Protein AF-A0A8S3CXE7-F1 (afdb_monomer_lite)

Secondary structure (DSSP, 8-state):
-HHHHTT----EEEEEETTGGGSHHHHHHHHHHHHHHHHHHTS-EEEEEE-GGGS-HHHHHHHT-

Foldseek 3Di:
DVCVVVVDQDEAEQEDELVLVLDPVSVVVSVVVVVVVCVVVVHHYDYDHPPLVVDDPVSVVSNVD

Organism: NCBI:txid392030

InterPro domains:
  IPR004130 GPN-loop GTPase [PF03029] (1-63)
  IPR004130 GPN-loop GTPase [PTHR21231] (1-58)
  IPR027417 P-loop containing nucleoside triphosphate hydrolase [G3DSA:3.40.50.300] (1-65)

Radius of gyration: 15.26 Å; chains: 1; bounding box: 40×17×35 Å

pLDDT: mean 92.37, std 4.76, range [67.5, 96.5]

Sequence (65 aa):
EQLQNWNFRVCGVFLVDAQFCVEQSKFLSGMLTALSSMIQLETPFIHVLSKVDVLSKRDKKRLKK

Structure (mmCIF, N/CA/C/O backbone):
data_AF-A0A8S3CXE7-F1
#
_entry.id   AF-A0A8S3CXE7-F1
#
loop_
_atom_site.group_PDB
_atom_site.id
_atom_site.type_symbol
_atom_site.label_atom_id
_atom_site.label_alt_id
_atom_site.label_comp_id
_atom_site.label_asym_id
_atom_site.label_entity_id
_atom_site.label_seq_id
_atom_site.pdbx_PDB_ins_code
_atom_site.Cartn_x
_atom_site.Cartn_y
_atom_site.Cartn_z
_atom_site.occupancy
_atom_site.B_iso_or_equiv
_atom_site.auth_seq_id
_atom_site.auth_comp_id
_atom_site.auth_asym_id
_atom_site.auth_atom_id
_atom_site.pdbx_PDB_model_num
ATOM 1 N N . GLU A 1 1 ? -20.794 0.315 15.096 1.00 72.62 1 GLU A N 1
ATOM 2 C CA . GLU A 1 1 ? -21.758 -0.706 15.568 1.00 72.62 1 GLU A CA 1
ATOM 3 C C . GLU A 1 1 ? -22.751 -1.167 14.499 1.00 72.62 1 GLU A C 1
ATOM 5 O O . GLU A 1 1 ? -22.772 -2.355 14.224 1.00 72.62 1 GLU A O 1
ATOM 10 N N . GLN A 1 2 ? -23.512 -0.292 13.817 1.00 91.44 2 GLN A N 1
ATOM 11 C CA . GLN A 1 2 ? -24.492 -0.744 12.800 1.00 91.44 2 GLN A CA 1
ATOM 12 C C . GLN A 1 2 ? -23.900 -1.651 11.703 1.00 91.44 2 GLN A C 1
ATOM 14 O O . GLN A 1 2 ? -24.473 -2.693 11.403 1.00 91.44 2 GLN A O 1
ATOM 19 N N . LEU A 1 3 ? -22.723 -1.314 11.159 1.00 90.75 3 LEU A N 1
ATOM 20 C CA . LEU A 1 3 ? -22.044 -2.172 10.178 1.00 90.75 3 LEU A CA 1
ATOM 21 C C . LEU A 1 3 ? -21.679 -3.552 10.745 1.00 90.75 3 LEU A C 1
ATOM 23 O O . LEU A 1 3 ? -21.808 -4.548 10.040 1.00 90.75 3 LEU A O 1
ATOM 27 N N . GLN A 1 4 ? -21.262 -3.625 12.012 1.00 88.88 4 GLN A N 1
ATOM 28 C CA . GLN A 1 4 ? -20.952 -4.899 12.668 1.00 88.88 4 GLN A CA 1
ATOM 29 C C . GLN A 1 4 ? -22.221 -5.734 12.870 1.00 88.88 4 GLN A C 1
ATOM 31 O O . GLN A 1 4 ? -22.194 -6.935 12.624 1.00 88.88 4 GLN A O 1
ATOM 36 N N . ASN A 1 5 ? -23.347 -5.098 13.211 1.00 94.94 5 ASN A N 1
ATOM 37 C CA . ASN A 1 5 ? -24.645 -5.773 13.334 1.00 94.94 5 ASN A CA 1
ATOM 38 C C . ASN A 1 5 ? -25.132 -6.356 12.000 1.00 94.94 5 ASN A C 1
ATOM 40 O O . ASN A 1 5 ? -25.850 -7.352 11.980 1.00 94.94 5 ASN A O 1
ATOM 44 N N . TRP A 1 6 ? -24.726 -5.759 10.880 1.00 96.12 6 TRP A N 1
ATOM 45 C CA . TRP A 1 6 ? -24.980 -6.272 9.532 1.00 96.12 6 TRP A CA 1
ATOM 46 C C . TRP A 1 6 ? -23.908 -7.259 9.043 1.00 96.12 6 TRP A C 1
ATOM 48 O O . TRP A 1 6 ? -23.893 -7.608 7.865 1.00 96.12 6 TRP A O 1
ATOM 58 N N . ASN A 1 7 ? -23.016 -7.724 9.926 1.00 94.44 7 ASN A N 1
ATOM 59 C CA . ASN A 1 7 ? -21.893 -8.613 9.609 1.00 94.44 7 ASN A CA 1
ATOM 60 C C . ASN A 1 7 ? -20.900 -8.052 8.569 1.00 94.44 7 ASN A C 1
ATOM 62 O O . ASN A 1 7 ? -20.177 -8.811 7.917 1.00 94.44 7 ASN A O 1
ATOM 66 N N . PHE A 1 8 ? -20.794 -6.727 8.429 1.00 95.19 8 PHE A N 1
ATOM 67 C CA . PHE A 1 8 ? -19.736 -6.124 7.621 1.00 95.19 8 PHE A CA 1
ATOM 68 C C . PHE A 1 8 ? -18.415 -6.070 8.389 1.00 95.19 8 PHE A C 1
ATOM 70 O O . PHE A 1 8 ? -18.334 -5.575 9.514 1.00 95.19 8 PHE A O 1
ATOM 77 N N . ARG A 1 9 ? -17.344 -6.523 7.730 1.00 91.25 9 ARG A N 1
ATOM 78 C CA . ARG A 1 9 ? -15.962 -6.333 8.181 1.00 91.25 9 ARG A CA 1
ATOM 79 C C . ARG A 1 9 ? -15.355 -5.168 7.411 1.00 91.25 9 ARG A C 1
ATOM 81 O O . ARG A 1 9 ? -15.139 -5.277 6.207 1.00 91.25 9 ARG A O 1
ATOM 88 N N . VAL A 1 10 ? -15.116 -4.058 8.100 1.00 91.62 10 VAL A N 1
ATOM 89 C CA . VAL A 1 10 ? -14.545 -2.844 7.501 1.00 91.62 10 VAL A CA 1
ATOM 90 C C . VAL A 1 10 ? -13.042 -3.026 7.294 1.00 91.62 10 VAL A C 1
ATOM 92 O O . VAL A 1 10 ? -12.354 -3.567 8.158 1.00 91.62 10 VAL A O 1
ATOM 95 N N . CYS A 1 11 ? -12.541 -2.584 6.143 1.00 93.69 11 CYS A N 1
ATOM 96 C CA . CYS A 1 11 ? -11.129 -2.612 5.779 1.00 93.69 11 CYS A CA 1
ATOM 97 C C . CYS A 1 11 ? -10.815 -1.394 4.901 1.00 93.69 11 CYS A C 1
ATOM 99 O O . CYS A 1 11 ? -11.614 -1.035 4.033 1.00 93.69 11 CYS A O 1
ATOM 101 N N . GLY A 1 12 ? -9.672 -0.756 5.139 1.00 94.88 12 GLY A N 1
ATOM 102 C CA . GLY A 1 12 ? -9.148 0.317 4.303 1.00 94.88 12 GLY A CA 1
ATOM 103 C C . GLY A 1 12 ? -8.423 -0.236 3.076 1.00 94.88 12 GLY A C 1
ATOM 104 O O . GLY A 1 12 ? -7.770 -1.276 3.133 1.00 94.88 12 GLY A O 1
ATOM 105 N N . VAL A 1 13 ? -8.493 0.470 1.949 1.00 95.88 13 VAL A N 1
ATOM 106 C CA . VAL A 1 13 ? -7.683 0.149 0.766 1.00 95.88 13 VAL A CA 1
ATOM 107 C C . VAL A 1 13 ? -6.783 1.334 0.462 1.00 95.88 13 VAL A C 1
ATOM 109 O O . VAL A 1 13 ? -7.267 2.416 0.135 1.00 95.88 13 VAL A O 1
ATOM 112 N N . PHE A 1 14 ? -5.472 1.127 0.563 1.00 95.38 14 PHE A N 1
ATOM 113 C CA . PHE A 1 14 ? -4.479 2.144 0.239 1.00 95.38 14 PHE A CA 1
ATOM 114 C C . PHE A 1 14 ? -3.962 1.914 -1.181 1.00 95.38 14 PHE A C 1
ATOM 116 O O . PHE A 1 14 ? -3.221 0.964 -1.446 1.00 95.38 14 PHE A O 1
ATOM 123 N N . LEU A 1 15 ? -4.393 2.769 -2.107 1.00 95.06 15 LEU A N 1
ATOM 124 C CA . LEU A 1 15 ? -4.000 2.715 -3.512 1.00 95.06 15 LEU A CA 1
ATOM 125 C C . LEU A 1 15 ? -2.727 3.531 -3.735 1.00 95.06 15 LEU A C 1
ATOM 127 O O . LEU A 1 15 ? -2.715 4.745 -3.545 1.00 95.06 15 LEU A O 1
ATOM 131 N N . VAL A 1 16 ? -1.672 2.862 -4.192 1.00 93.12 16 VAL A N 1
ATOM 132 C CA . VAL A 1 16 ? -0.403 3.492 -4.571 1.00 93.12 16 VAL A CA 1
ATOM 133 C C . VAL A 1 16 ? -0.251 3.416 -6.081 1.00 93.12 16 VAL A C 1
ATOM 135 O O . VAL A 1 16 ? -0.461 2.364 -6.678 1.00 93.12 16 VAL A O 1
ATOM 138 N N . ASP A 1 17 ? 0.106 4.516 -6.732 1.00 93.00 17 ASP A N 1
ATOM 139 C CA . ASP A 1 17 ? 0.470 4.497 -8.150 1.00 93.00 17 ASP A CA 1
ATOM 140 C C . ASP A 1 17 ? 1.840 3.823 -8.322 1.00 93.00 17 ASP A C 1
ATOM 142 O O . ASP A 1 17 ? 2.814 4.197 -7.662 1.00 93.00 17 ASP A O 1
ATOM 146 N N . ALA A 1 18 ? 1.928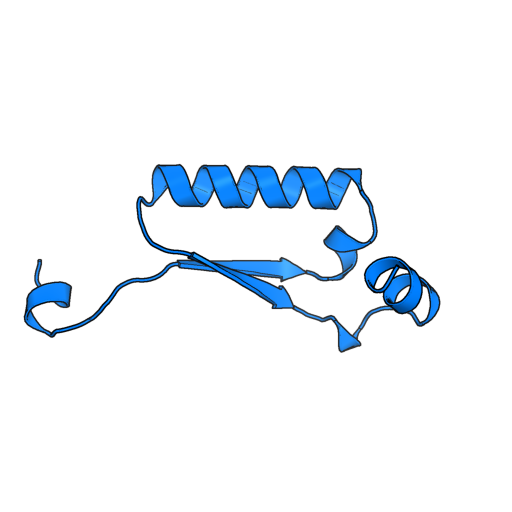 2.821 -9.200 1.00 93.31 18 ALA A N 1
ATOM 147 C CA . ALA A 1 18 ? 3.123 2.004 -9.377 1.00 93.31 18 ALA A CA 1
ATOM 148 C C . ALA A 1 18 ? 4.384 2.808 -9.706 1.00 93.31 18 ALA A C 1
ATOM 150 O O . ALA A 1 18 ? 5.489 2.365 -9.381 1.00 93.31 18 ALA A O 1
ATOM 151 N N . GLN A 1 19 ? 4.242 3.996 -10.295 1.00 90.75 19 GLN A N 1
ATOM 152 C CA . GLN A 1 19 ? 5.371 4.872 -10.595 1.00 90.75 19 GLN A CA 1
ATOM 153 C C . GLN A 1 19 ? 6.074 5.397 -9.328 1.00 90.75 19 GLN A C 1
ATOM 155 O O . GLN A 1 19 ? 7.283 5.634 -9.357 1.00 90.75 19 GLN A O 1
ATOM 160 N N . PHE A 1 20 ? 5.365 5.519 -8.200 1.00 89.38 20 PHE A N 1
ATOM 161 C CA . PHE A 1 20 ? 5.949 5.949 -6.922 1.00 89.38 20 PHE A CA 1
ATOM 162 C C . PHE A 1 20 ? 6.848 4.878 -6.308 1.00 89.38 20 PHE A C 1
ATOM 164 O O . PHE A 1 20 ? 7.824 5.210 -5.643 1.00 89.38 20 PHE A O 1
ATOM 171 N N . CYS A 1 21 ? 6.572 3.602 -6.578 1.00 90.56 21 CYS A N 1
ATOM 172 C CA . CYS A 1 21 ? 7.365 2.489 -6.059 1.00 90.56 21 CYS A CA 1
ATOM 173 C C . CYS A 1 21 ? 8.693 2.287 -6.808 1.00 90.56 21 CYS A C 1
ATOM 175 O O . CYS A 1 21 ? 9.551 1.531 -6.362 1.00 90.56 21 CYS A O 1
ATOM 177 N N . VAL A 1 22 ? 8.888 2.961 -7.944 1.00 90.88 22 VAL A N 1
ATOM 178 C CA . VAL A 1 22 ? 10.125 2.8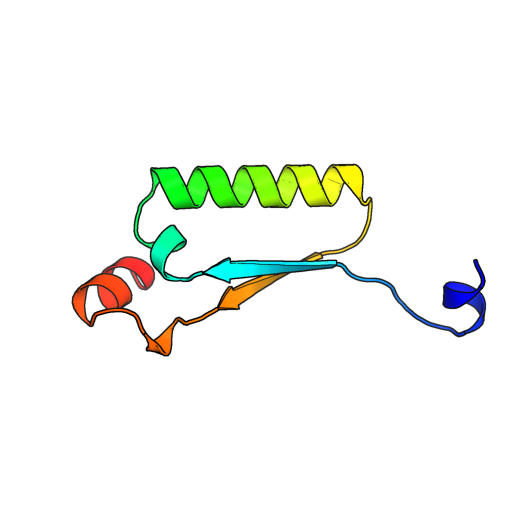85 -8.737 1.00 90.88 22 VAL A CA 1
ATOM 179 C C . VAL A 1 22 ? 11.250 3.714 -8.106 1.00 90.88 22 VAL A C 1
ATOM 181 O O . VAL A 1 22 ? 12.432 3.377 -8.235 1.00 90.88 22 VAL A O 1
ATOM 184 N N . GLU A 1 23 ? 10.899 4.815 -7.442 1.00 90.31 23 GLU A N 1
ATOM 185 C CA . GLU A 1 23 ? 11.833 5.733 -6.794 1.00 90.31 23 GLU A CA 1
ATOM 186 C C . GLU A 1 23 ? 11.811 5.518 -5.277 1.00 90.31 23 GLU A C 1
ATOM 188 O O . GLU A 1 23 ? 10.769 5.623 -4.641 1.00 90.31 23 GLU A O 1
ATOM 193 N N . GLN A 1 24 ? 12.969 5.224 -4.682 1.00 89.75 24 GLN A N 1
ATOM 194 C CA . GLN A 1 24 ? 13.064 4.778 -3.285 1.00 89.75 24 GLN A CA 1
ATOM 195 C C . GLN A 1 24 ? 12.535 5.811 -2.277 1.00 89.75 24 GLN A C 1
ATOM 197 O O . GLN A 1 24 ? 11.857 5.445 -1.321 1.00 89.75 24 GLN A O 1
ATOM 202 N N . SER A 1 25 ? 12.808 7.098 -2.503 1.00 92.69 25 SER A N 1
ATOM 203 C CA . SER A 1 25 ? 12.331 8.208 -1.665 1.00 92.69 25 SER A CA 1
ATOM 204 C C . SER A 1 25 ? 10.801 8.301 -1.661 1.00 92.69 25 SER A C 1
ATOM 206 O O . SER A 1 25 ? 10.179 8.390 -0.602 1.00 92.69 25 SER A O 1
ATOM 208 N N . LYS A 1 26 ? 10.187 8.220 -2.845 1.00 91.88 26 LYS A N 1
ATOM 209 C CA . LYS A 1 26 ? 8.730 8.245 -3.030 1.00 91.88 26 LYS A CA 1
ATOM 210 C C . LYS A 1 26 ? 8.064 6.998 -2.468 1.00 91.88 26 LYS A C 1
ATOM 212 O O . LYS A 1 26 ? 7.018 7.115 -1.836 1.00 91.88 26 LYS A O 1
ATOM 217 N N . PHE A 1 27 ? 8.686 5.834 -2.642 1.00 91.12 27 PHE A N 1
ATOM 218 C CA . PHE A 1 27 ? 8.219 4.590 -2.044 1.00 91.12 27 PHE A CA 1
ATOM 219 C C . PHE A 1 27 ? 8.180 4.690 -0.517 1.00 91.12 27 PHE A C 1
ATOM 221 O O . PHE A 1 27 ? 7.141 4.428 0.088 1.00 91.12 27 PHE A O 1
ATOM 228 N N . LEU A 1 28 ? 9.279 5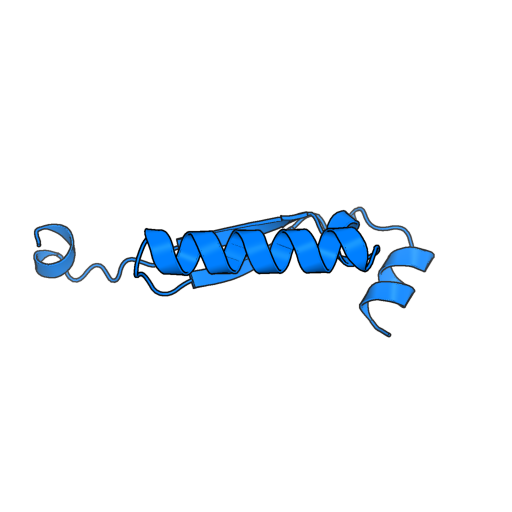.132 0.103 1.00 93.31 28 LEU A N 1
ATOM 229 C CA . LEU A 1 28 ? 9.356 5.283 1.554 1.00 93.31 28 LEU A CA 1
ATOM 230 C C . LEU A 1 28 ? 8.322 6.290 2.068 1.00 93.31 28 LEU A C 1
ATOM 232 O O . LEU A 1 28 ? 7.609 5.999 3.026 1.00 93.31 28 LEU A O 1
ATOM 236 N N . SER A 1 29 ? 8.195 7.440 1.403 1.00 94.31 29 SER A N 1
ATOM 237 C CA . SER A 1 29 ? 7.173 8.433 1.743 1.00 94.31 29 SER A CA 1
ATOM 238 C C . SER A 1 29 ? 5.764 7.841 1.660 1.00 94.31 29 SER A C 1
ATOM 240 O O . SER A 1 29 ? 4.996 8.006 2.603 1.00 94.31 29 SER A O 1
ATOM 242 N N . GLY A 1 30 ? 5.438 7.107 0.592 1.00 93.19 30 GLY A N 1
ATOM 243 C CA . GLY A 1 30 ? 4.133 6.463 0.431 1.00 93.19 30 GLY A CA 1
ATOM 244 C C . GLY A 1 30 ? 3.842 5.416 1.509 1.00 93.19 30 GLY A C 1
ATOM 245 O O . GLY A 1 30 ? 2.729 5.369 2.027 1.00 93.19 30 GLY A O 1
ATOM 246 N N . MET A 1 31 ? 4.846 4.628 1.904 1.00 92.81 31 MET A N 1
ATOM 247 C CA . MET A 1 31 ? 4.717 3.647 2.988 1.00 92.81 31 MET A CA 1
ATOM 248 C C . MET A 1 31 ? 4.473 4.308 4.347 1.00 92.81 31 MET A C 1
ATOM 250 O O . MET A 1 31 ? 3.624 3.841 5.105 1.00 92.81 31 MET A O 1
ATOM 254 N N . LEU A 1 32 ? 5.171 5.407 4.648 1.00 95.56 32 LEU A N 1
ATOM 255 C CA . LEU A 1 32 ? 4.957 6.169 5.882 1.00 95.56 32 LEU A CA 1
ATOM 256 C C . LEU A 1 32 ? 3.571 6.822 5.907 1.00 95.56 32 LEU A C 1
ATOM 258 O O . LEU A 1 32 ? 2.905 6.805 6.941 1.00 95.56 32 LEU A O 1
ATOM 262 N N . THR A 1 33 ? 3.098 7.344 4.773 1.00 94.81 33 THR A N 1
ATOM 263 C CA . THR A 1 33 ? 1.730 7.868 4.650 1.00 94.81 33 THR A CA 1
ATOM 264 C C . THR A 1 33 ? 0.690 6.768 4.855 1.00 94.81 33 THR A C 1
ATOM 266 O O . THR A 1 33 ? -0.280 6.978 5.586 1.00 94.81 33 THR A O 1
ATOM 269 N N . ALA A 1 34 ? 0.896 5.587 4.268 1.00 94.75 34 ALA A N 1
ATOM 270 C CA . ALA A 1 34 ? -0.001 4.451 4.449 1.00 94.75 34 ALA A CA 1
ATOM 271 C C . ALA A 1 34 ? -0.057 4.003 5.915 1.00 94.75 34 ALA A C 1
ATOM 273 O O . ALA A 1 34 ? -1.142 3.842 6.469 1.00 94.75 34 ALA A O 1
ATOM 274 N N . LEU A 1 35 ? 1.103 3.904 6.570 1.00 94.75 35 LEU A N 1
ATOM 275 C CA . LEU A 1 35 ? 1.196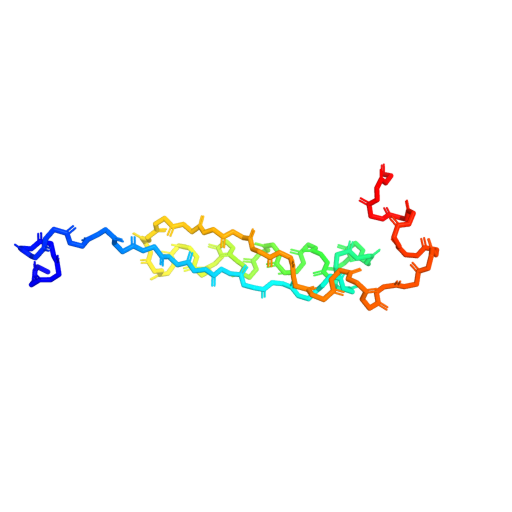 3.564 7.988 1.00 94.75 35 LEU A CA 1
ATOM 276 C C . LEU A 1 35 ? 0.514 4.611 8.880 1.00 94.75 35 LEU A C 1
ATOM 278 O O . LEU A 1 35 ? -0.247 4.249 9.771 1.00 94.75 35 LEU A O 1
ATOM 282 N N . SER A 1 36 ? 0.738 5.901 8.622 1.00 96.50 36 SER A N 1
ATOM 283 C CA . SER A 1 36 ? 0.055 6.985 9.341 1.00 96.50 36 SER A CA 1
ATOM 284 C C . SER A 1 36 ? -1.470 6.862 9.218 1.00 96.50 36 SER A C 1
ATOM 286 O O . SER A 1 36 ? -2.195 6.961 10.205 1.00 96.50 36 SER A O 1
ATOM 288 N N . SER A 1 37 ? -1.952 6.530 8.015 1.00 95.50 37 SER A N 1
ATOM 289 C CA . SER A 1 37 ? -3.379 6.318 7.744 1.00 95.50 37 SER A CA 1
ATOM 290 C C . SER A 1 37 ? -3.942 5.110 8.501 1.00 95.50 37 SER A C 1
ATOM 292 O O . SER A 1 37 ? -5.042 5.194 9.039 1.00 95.50 37 SER A O 1
ATOM 294 N N . MET A 1 38 ? -3.192 4.003 8.576 1.00 95.69 38 MET A N 1
ATOM 295 C CA . MET A 1 38 ? -3.575 2.817 9.356 1.00 95.69 38 MET A CA 1
ATOM 296 C C . MET A 1 38 ? -3.720 3.139 10.842 1.00 95.69 38 MET A C 1
ATOM 298 O O . MET A 1 38 ? -4.682 2.703 11.465 1.00 95.69 38 MET A O 1
ATOM 302 N N . ILE A 1 39 ? -2.778 3.908 11.396 1.00 95.81 39 ILE A N 1
ATOM 303 C CA . ILE A 1 39 ? -2.809 4.321 12.804 1.00 95.81 39 ILE A CA 1
ATOM 304 C C . ILE A 1 39 ? -4.023 5.213 13.060 1.00 95.81 39 ILE A C 1
ATOM 306 O O . ILE A 1 39 ? -4.717 5.029 14.048 1.00 95.81 39 ILE A O 1
ATOM 310 N N . GLN A 1 40 ? -4.308 6.155 12.160 1.00 96.25 40 GLN A N 1
ATOM 311 C CA . GLN A 1 40 ? -5.399 7.110 12.348 1.00 96.25 40 GLN A CA 1
ATOM 312 C C . GLN A 1 40 ? -6.794 6.495 12.156 1.00 96.25 40 GLN A C 1
ATOM 314 O O . GLN A 1 40 ? -7.758 6.980 12.743 1.00 96.25 40 GLN A O 1
ATOM 319 N N . LEU A 1 41 ? -6.912 5.455 11.323 1.00 94.50 41 LEU A N 1
ATOM 320 C CA . LEU A 1 41 ? -8.182 4.786 11.024 1.00 94.50 41 LEU A CA 1
ATOM 321 C C . LEU A 1 41 ? -8.399 3.485 11.803 1.00 94.50 41 LEU A C 1
ATOM 323 O O . LEU A 1 41 ? -9.490 2.930 11.705 1.00 94.50 41 LEU A O 1
ATOM 327 N N . GLU A 1 42 ? -7.384 2.985 12.513 1.00 94.06 42 GLU A N 1
ATOM 328 C CA . GLU A 1 42 ? -7.425 1.795 13.383 1.00 94.06 42 GLU A CA 1
ATOM 329 C C . GLU A 1 42 ? -8.164 0.586 12.769 1.00 94.06 42 GLU A C 1
ATOM 331 O O . GLU A 1 42 ? -8.857 -0.178 13.440 1.00 94.06 42 GLU A O 1
ATOM 336 N N . THR A 1 43 ? -8.029 0.402 11.455 1.00 91.44 43 THR A N 1
ATOM 337 C CA . THR A 1 43 ? -8.684 -0.670 10.695 1.00 91.44 43 THR A CA 1
ATOM 338 C C . THR A 1 43 ? -7.645 -1.523 9.974 1.00 91.44 43 THR A C 1
ATOM 340 O O . THR A 1 43 ? -6.511 -1.085 9.772 1.00 91.44 43 THR A O 1
ATOM 343 N N . PRO A 1 44 ? -7.982 -2.766 9.585 1.00 93.25 44 PRO A N 1
ATOM 344 C CA . PRO A 1 44 ? -7.126 -3.542 8.697 1.00 93.25 44 PRO A CA 1
ATOM 345 C C . PRO A 1 44 ? -7.062 -2.865 7.327 1.00 93.25 44 PRO A C 1
ATOM 347 O O . PRO A 1 44 ? -8.050 -2.286 6.877 1.00 93.25 44 PRO A O 1
ATOM 350 N N . PHE A 1 45 ? -5.907 -2.935 6.667 1.00 95.56 45 PHE A N 1
ATOM 351 C CA . PHE A 1 45 ? -5.676 -2.290 5.376 1.00 95.56 45 PHE A CA 1
ATOM 352 C C . PHE A 1 45 ? -5.152 -3.278 4.338 1.00 95.56 45 PHE A C 1
ATOM 354 O O . PHE A 1 45 ? -4.357 -4.166 4.647 1.00 95.56 45 PHE A O 1
ATOM 361 N N . ILE A 1 46 ? -5.543 -3.067 3.083 1.00 96.00 46 ILE A N 1
ATOM 362 C CA . ILE A 1 46 ? -4.982 -3.737 1.907 1.00 96.00 46 ILE A CA 1
ATOM 363 C C . ILE A 1 46 ? -4.250 -2.692 1.068 1.00 96.00 46 ILE A C 1
ATOM 365 O O . ILE A 1 46 ? -4.827 -1.678 0.677 1.00 96.00 46 ILE A O 1
ATOM 369 N N . HIS A 1 47 ? -2.975 -2.939 0.779 1.00 94.31 47 HIS A N 1
ATOM 370 C CA . HIS A 1 47 ? -2.177 -2.069 -0.082 1.00 94.31 47 HIS A CA 1
ATOM 371 C C . HIS A 1 47 ? -2.247 -2.569 -1.519 1.00 94.31 47 HIS A C 1
ATOM 373 O O . HIS A 1 47 ? -1.850 -3.699 -1.808 1.00 94.31 47 HIS A O 1
ATOM 379 N N . VAL A 1 48 ? -2.743 -1.727 -2.422 1.00 95.56 48 VAL A N 1
ATOM 380 C CA . VAL A 1 48 ? -2.914 -2.069 -3.835 1.00 95.56 48 VAL A CA 1
ATOM 381 C C . VAL A 1 48 ? -2.036 -1.169 -4.683 1.00 95.56 48 VAL A C 1
ATOM 383 O O . VAL A 1 48 ? -2.157 0.055 -4.659 1.00 95.56 48 VAL A O 1
ATOM 386 N N . LEU A 1 49 ? -1.173 -1.792 -5.480 1.00 94.12 49 LEU A N 1
ATOM 387 C CA . LEU A 1 49 ? -0.390 -1.098 -6.488 1.00 94.12 49 LEU A CA 1
ATOM 388 C C . LEU A 1 49 ? -1.222 -0.945 -7.770 1.00 94.12 49 LEU A C 1
ATOM 390 O O . 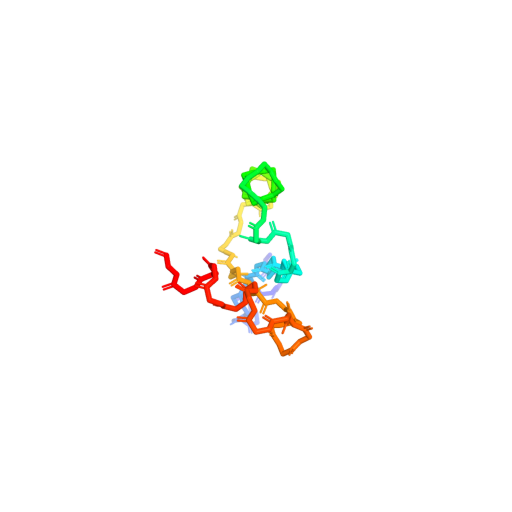LEU A 1 49 ? -1.569 -1.930 -8.418 1.00 94.12 49 LEU A O 1
ATOM 394 N N . SER A 1 50 ? -1.543 0.291 -8.134 1.00 94.75 50 SER A N 1
ATOM 395 C CA . SER A 1 50 ? -2.336 0.652 -9.314 1.00 94.75 50 SER A CA 1
ATOM 396 C C . SER A 1 50 ? -1.451 1.050 -10.49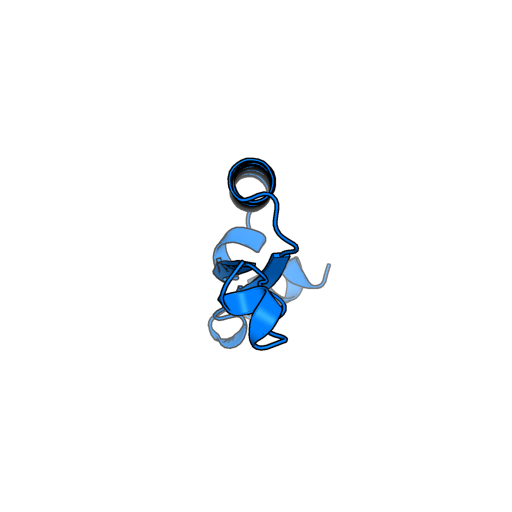9 1.00 94.75 50 SER A C 1
ATOM 398 O O . SER A 1 50 ? -0.307 1.455 -10.312 1.00 94.75 50 SER A O 1
ATOM 400 N N . LYS A 1 51 ? -1.980 0.960 -11.727 1.00 94.12 51 LYS A N 1
ATOM 401 C CA . LYS A 1 51 ? -1.310 1.395 -12.974 1.00 94.12 51 LYS A CA 1
ATOM 402 C C . LYS A 1 51 ? 0.027 0.700 -13.272 1.00 94.12 51 LYS A C 1
ATOM 404 O O . LYS A 1 51 ? 0.919 1.261 -13.909 1.00 94.12 51 LYS A O 1
ATOM 409 N N . VAL A 1 52 ? 0.185 -0.545 -12.824 1.00 93.12 52 VAL A N 1
ATOM 410 C CA . VAL A 1 52 ? 1.398 -1.348 -13.076 1.00 93.12 52 VAL A CA 1
ATOM 411 C C . VAL A 1 52 ? 1.626 -1.566 -14.578 1.00 93.12 52 VAL A C 1
ATOM 413 O O . VAL A 1 52 ? 2.761 -1.679 -15.044 1.00 93.12 52 VAL A O 1
ATOM 416 N N . ASP A 1 53 ? 0.550 -1.611 -15.352 1.00 93.75 53 ASP A N 1
ATOM 417 C CA . ASP A 1 53 ? 0.541 -1.743 -16.804 1.00 93.75 53 ASP A CA 1
ATOM 418 C C . ASP A 1 53 ? 1.204 -0.553 -17.516 1.00 93.75 53 ASP A C 1
ATOM 420 O O . ASP A 1 53 ? 1.960 -0.786 -18.465 1.00 93.75 53 ASP A O 1
ATOM 424 N N . VAL A 1 54 ? 1.031 0.669 -16.999 1.00 95.38 54 VAL A N 1
ATOM 425 C CA . VAL A 1 54 ? 1.543 1.932 -17.573 1.00 95.38 54 VAL A CA 1
ATOM 426 C C . VAL A 1 54 ? 3.068 2.058 -17.465 1.00 95.38 54 VAL A C 1
ATOM 428 O O . VAL A 1 54 ? 3.702 2.808 -18.206 1.00 95.38 54 VAL A O 1
ATOM 431 N N . LEU A 1 55 ? 3.696 1.295 -16.573 1.00 93.38 55 LEU A N 1
ATOM 432 C CA . LEU A 1 55 ? 5.134 1.379 -16.343 1.00 93.38 55 LEU A CA 1
ATOM 433 C C . LEU A 1 55 ? 5.972 0.993 -17.569 1.00 93.38 55 LEU A C 1
ATOM 435 O O . LEU A 1 55 ? 5.698 0.012 -18.275 1.00 93.38 55 LEU A O 1
ATOM 439 N N . SER A 1 56 ? 7.088 1.706 -17.745 1.00 94.69 56 SER A N 1
ATOM 440 C CA . SER A 1 56 ? 8.081 1.392 -18.772 1.00 94.69 56 SER A CA 1
ATOM 441 C C . SER A 1 56 ? 8.699 0.002 -18.546 1.00 94.69 56 SER A C 1
ATOM 443 O O . SER A 1 56 ? 8.768 -0.499 -17.421 1.00 94.69 56 SER A O 1
ATOM 445 N N . LYS A 1 57 ? 9.220 -0.638 -19.605 1.00 92.88 57 LYS A N 1
ATOM 446 C CA . LYS A 1 57 ? 9.921 -1.936 -19.477 1.00 92.88 57 LYS A CA 1
ATOM 447 C C . LYS A 1 57 ? 11.086 -1.865 -18.480 1.00 92.88 57 LYS A C 1
ATOM 449 O O . LYS A 1 57 ? 11.332 -2.825 -17.750 1.00 92.88 57 LYS A O 1
ATOM 454 N N . ARG A 1 58 ? 11.789 -0.725 -18.438 1.00 92.88 58 ARG A N 1
ATOM 455 C CA . ARG A 1 58 ? 12.894 -0.471 -17.504 1.00 92.88 58 ARG A CA 1
ATOM 456 C C . ARG A 1 58 ? 12.392 -0.407 -16.064 1.00 92.88 58 ARG A C 1
ATOM 458 O O . ARG A 1 58 ? 12.978 -1.051 -15.199 1.00 92.88 58 ARG A O 1
ATOM 465 N N . ASP A 1 59 ? 11.306 0.315 -15.818 1.00 92.38 59 ASP A N 1
ATOM 466 C CA . ASP A 1 59 ? 10.768 0.505 -14.468 1.00 92.38 59 ASP A CA 1
ATOM 467 C C . ASP A 1 59 ? 10.087 -0.758 -13.938 1.00 92.38 59 ASP A C 1
ATOM 469 O O . ASP A 1 59 ? 10.304 -1.130 -12.788 1.00 92.38 59 ASP A O 1
ATOM 473 N N . LYS A 1 60 ? 9.401 -1.519 -14.802 1.00 91.44 60 LYS A N 1
ATOM 474 C CA . LYS A 1 60 ? 8.925 -2.875 -14.475 1.00 91.44 60 LYS A CA 1
ATOM 475 C C . LYS A 1 60 ? 10.072 -3.793 -14.052 1.00 91.44 60 LYS A C 1
ATOM 477 O O . LYS A 1 60 ? 9.906 -4.592 -13.137 1.00 91.44 60 LYS A O 1
ATOM 482 N N . LYS A 1 61 ? 11.244 -3.686 -14.693 1.00 90.31 61 LYS A N 1
ATOM 483 C CA . LYS A 1 61 ? 12.436 -4.456 -14.302 1.00 90.31 61 LYS A CA 1
ATOM 484 C C . LYS A 1 61 ? 12.995 -3.998 -12.953 1.00 90.31 61 LYS A C 1
ATOM 486 O O . LYS A 1 61 ? 13.467 -4.843 -12.208 1.00 90.31 61 LYS A O 1
ATOM 491 N N . ARG A 1 62 ? 12.935 -2.699 -12.639 1.00 88.06 62 ARG A N 1
ATOM 492 C CA . ARG A 1 62 ? 13.356 -2.155 -11.335 1.00 88.06 62 ARG A CA 1
ATOM 493 C C . ARG A 1 62 ? 12.440 -2.590 -10.195 1.00 88.06 62 ARG A C 1
ATOM 495 O O . ARG A 1 62 ? 12.947 -2.857 -9.125 1.00 88.06 62 ARG A O 1
ATOM 502 N N . LEU A 1 63 ? 11.134 -2.690 -10.435 1.00 86.62 63 LEU A N 1
ATOM 503 C CA . LEU A 1 63 ? 10.155 -3.153 -9.442 1.00 86.62 63 LEU A CA 1
ATOM 504 C C . LEU A 1 63 ? 10.234 -4.651 -9.139 1.00 86.62 63 LEU A C 1
ATOM 506 O O . LEU A 1 63 ? 9.848 -5.077 -8.060 1.00 86.62 63 LEU A O 1
ATOM 510 N N . LYS A 1 64 ? 10.685 -5.458 -10.106 1.00 81.56 64 LYS A N 1
ATOM 511 C CA . LYS A 1 64 ? 10.871 -6.909 -9.942 1.00 81.56 64 LYS A CA 1
ATOM 512 C C . LYS A 1 64 ? 12.227 -7.290 -9.343 1.00 81.56 64 LYS A C 1
ATOM 514 O O . LYS A 1 64 ? 12.480 -8.480 -9.174 1.00 81.56 64 LYS A O 1
ATOM 519 N N . LYS A 1 65 ? 13.117 -6.318 -9.155 1.00 67.50 65 LYS A N 1
ATOM 520 C CA . LYS A 1 65 ? 14.489 -6.525 -8.700 1.00 67.50 65 LYS A CA 1
ATOM 521 C C . LYS A 1 65 ? 14.595 -6.137 -7.237 1.00 67.50 65 LYS A C 1
ATOM 523 O O . LYS A 1 65 ? 15.322 -6.858 -6.529 1.00 67.50 65 LYS A O 1
#